Protein AF-A0A2D6WN58-F1 (afdb_monomer_lite)

pLDDT: mean 80.36, std 10.27, range [42.31, 92.75]

Foldseek 3Di:
DVVCVVCVVLVVQLVVCVVVVNQVSSVVSVVVVVVCCCCPVVVVCCVVPPDDDDVVCVVQVVVLVVVLVVLVCVQPVDPPRGCDPVSVVVSVVSVVVSCCVVVVD

Structure (mmCIF, N/CA/C/O backbone):
data_AF-A0A2D6WN58-F1
#
_entry.id   AF-A0A2D6WN58-F1
#
loop_
_atom_site.group_PDB
_atom_site.id
_atom_site.type_symbol
_atom_site.label_atom_id
_atom_site.label_alt_id
_atom_site.label_comp_id
_atom_site.label_asym_id
_atom_site.label_entity_id
_atom_site.label_seq_id
_atom_site.pdbx_PDB_ins_code
_atom_site.Cartn_x
_atom_site.Cartn_y
_atom_site.Cartn_z
_atom_site.occupancy
_atom_site.B_iso_or_equiv
_atom_site.auth_seq_id
_atom_site.auth_comp_id
_atom_site.auth_asym_id
_atom_site.auth_atom_id
_atom_site.pdbx_PDB_model_num
ATOM 1 N N . MET A 1 1 ? 6.522 -15.326 -1.779 1.00 43.62 1 MET A N 1
ATOM 2 C CA . MET A 1 1 ? 7.262 -15.512 -0.507 1.00 43.62 1 MET A CA 1
ATOM 3 C C . MET A 1 1 ? 8.300 -14.419 -0.244 1.00 43.62 1 MET A C 1
ATOM 5 O O . MET A 1 1 ? 8.380 -13.987 0.894 1.00 43.62 1 MET A O 1
ATOM 9 N N . VAL A 1 2 ? 9.015 -13.896 -1.253 1.00 42.31 2 VAL A N 1
ATOM 10 C CA . VAL A 1 2 ? 9.978 -12.779 -1.076 1.00 42.31 2 VAL A CA 1
ATOM 11 C C . VAL A 1 2 ? 9.324 -11.487 -0.544 1.00 42.31 2 VAL A C 1
ATOM 13 O O . VAL A 1 2 ? 9.870 -10.859 0.355 1.00 42.31 2 VAL A O 1
ATOM 16 N N . ALA A 1 3 ? 8.112 -11.147 -1.002 1.00 53.16 3 ALA A N 1
ATOM 17 C CA . ALA A 1 3 ? 7.395 -9.934 -0.579 1.00 53.16 3 ALA A CA 1
ATOM 18 C C . ALA A 1 3 ? 7.013 -9.889 0.918 1.00 53.16 3 ALA A C 1
ATOM 20 O O . ALA A 1 3 ? 6.859 -8.810 1.485 1.00 53.16 3 ALA A O 1
ATOM 21 N N . LEU A 1 4 ? 6.882 -11.048 1.582 1.00 54.53 4 LEU A N 1
ATOM 22 C CA . LEU A 1 4 ? 6.602 -11.083 3.022 1.00 54.53 4 LEU A CA 1
ATOM 23 C C . LEU A 1 4 ? 7.791 -10.540 3.822 1.00 54.53 4 LEU A C 1
ATOM 25 O O . LEU A 1 4 ? 7.582 -9.814 4.785 1.00 54.53 4 LEU A O 1
ATOM 29 N N . GLY A 1 5 ? 9.024 -10.847 3.401 1.00 58.81 5 GLY A N 1
ATOM 30 C CA . GLY A 1 5 ? 10.250 -10.403 4.070 1.00 58.81 5 GLY A CA 1
ATOM 31 C C . GLY A 1 5 ? 10.470 -8.892 4.002 1.00 58.81 5 GLY A C 1
ATOM 32 O O . GLY A 1 5 ? 10.895 -8.297 4.987 1.00 58.81 5 GLY A O 1
ATOM 33 N N . THR A 1 6 ? 10.139 -8.265 2.869 1.00 65.62 6 THR A N 1
ATOM 34 C CA . THR A 1 6 ? 10.300 -6.816 2.672 1.00 65.62 6 THR A CA 1
ATOM 35 C C . THR A 1 6 ? 9.246 -6.002 3.412 1.00 65.62 6 THR A C 1
ATOM 37 O O . THR A 1 6 ? 9.585 -4.966 3.971 1.00 65.62 6 THR A O 1
ATOM 40 N N . SER A 1 7 ? 8.008 -6.499 3.498 1.00 70.25 7 SER A N 1
ATOM 41 C CA . SER A 1 7 ? 6.905 -5.777 4.151 1.00 70.25 7 SER A CA 1
ATOM 42 C C . SER A 1 7 ? 6.643 -6.185 5.603 1.00 70.25 7 SER A C 1
ATOM 44 O O . SER A 1 7 ? 5.801 -5.590 6.269 1.00 70.25 7 SER A O 1
ATOM 46 N N . LEU A 1 8 ? 7.390 -7.155 6.139 1.00 70.81 8 LEU A N 1
ATOM 47 C CA . LEU A 1 8 ? 7.395 -7.526 7.561 1.00 70.81 8 LEU A CA 1
ATOM 48 C C . LEU A 1 8 ? 7.769 -6.357 8.500 1.00 70.81 8 LEU A C 1
ATOM 50 O O . LEU A 1 8 ? 7.022 -6.119 9.453 1.00 70.81 8 LEU A O 1
ATOM 54 N N . PRO A 1 9 ? 8.860 -5.597 8.262 1.00 73.38 9 PRO A N 1
ATOM 55 C CA . PRO A 1 9 ? 9.180 -4.418 9.067 1.00 73.38 9 PRO A CA 1
ATOM 56 C C . PRO A 1 9 ? 8.107 -3.327 8.960 1.00 73.38 9 PRO A C 1
ATOM 58 O O . PRO A 1 9 ? 7.749 -2.713 9.964 1.00 73.38 9 PRO A O 1
ATOM 61 N N . GLU A 1 10 ? 7.553 -3.117 7.763 1.00 77.00 10 GLU A N 1
ATOM 62 C CA . GLU A 1 10 ? 6.484 -2.140 7.519 1.00 77.00 10 GLU A CA 1
ATOM 63 C C . GLU A 1 10 ? 5.208 -2.511 8.290 1.00 77.00 10 GLU A C 1
ATOM 65 O O . GLU A 1 10 ? 4.618 -1.672 8.973 1.00 77.00 10 GLU A O 1
ATOM 70 N N . LEU A 1 11 ? 4.829 -3.792 8.254 1.00 78.44 11 LEU A N 1
ATOM 71 C CA . LEU A 1 11 ? 3.715 -4.343 9.018 1.00 78.44 11 LEU A CA 1
ATOM 72 C C . LEU A 1 11 ? 3.952 -4.186 10.523 1.00 78.44 11 LEU A C 1
ATOM 74 O O . LEU A 1 11 ? 3.058 -3.738 11.239 1.00 78.44 11 LEU A O 1
ATOM 78 N N . ALA A 1 12 ? 5.155 -4.503 11.007 1.00 80.38 12 ALA A N 1
ATOM 79 C CA . ALA A 1 12 ? 5.510 -4.354 12.413 1.00 80.38 12 ALA A CA 1
ATOM 80 C C . ALA A 1 12 ? 5.417 -2.889 12.873 1.00 80.38 12 ALA A C 1
ATOM 82 O O . ALA A 1 12 ? 4.872 -2.623 13.948 1.00 80.38 12 ALA A O 1
ATOM 83 N N . ALA A 1 13 ? 5.873 -1.932 12.058 1.00 81.00 13 ALA A N 1
ATOM 84 C CA . ALA A 1 13 ? 5.765 -0.501 12.344 1.00 81.00 13 ALA A CA 1
ATOM 85 C C . ALA A 1 13 ? 4.299 -0.028 12.396 1.00 81.00 13 ALA A C 1
ATOM 87 O O . ALA A 1 13 ? 3.895 0.616 13.369 1.00 81.00 13 ALA A O 1
ATOM 88 N N . SER A 1 14 ? 3.475 -0.411 11.414 1.00 80.31 14 SER A N 1
ATOM 89 C CA . SER A 1 14 ? 2.040 -0.088 11.387 1.00 80.31 14 SER A CA 1
ATOM 90 C C . SER A 1 14 ? 1.274 -0.703 12.564 1.00 80.31 14 SER A C 1
ATOM 92 O O . SER A 1 14 ? 0.483 -0.016 13.214 1.00 80.31 14 SER A O 1
ATOM 94 N N . VAL A 1 15 ? 1.537 -1.971 12.901 1.00 81.06 15 VAL A N 1
ATOM 95 C CA . VAL A 1 15 ? 0.928 -2.646 14.060 1.00 81.06 15 VAL A CA 1
ATOM 96 C C . VAL A 1 15 ? 1.344 -1.960 15.361 1.00 81.06 15 VAL A C 1
ATOM 98 O O . VAL A 1 15 ?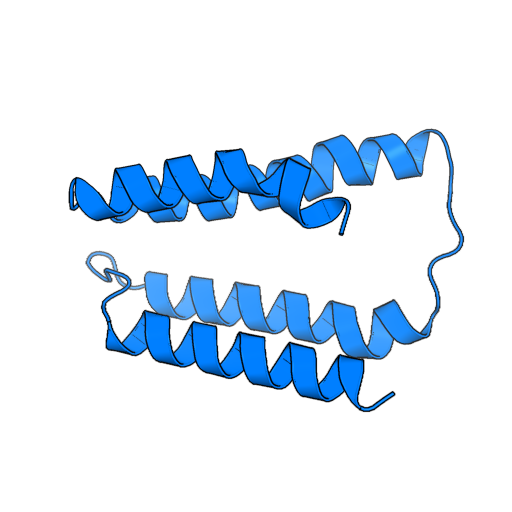 0.493 -1.670 16.200 1.00 81.06 15 VAL A O 1
ATOM 101 N N . SER A 1 16 ? 2.624 -1.616 15.510 1.00 79.62 16 SER A N 1
ATOM 102 C CA . SER A 1 16 ? 3.134 -0.901 16.687 1.00 79.62 16 SER A CA 1
ATOM 103 C C . SER A 1 16 ? 2.475 0.471 16.866 1.00 79.62 16 SER A C 1
ATOM 105 O O . SER A 1 16 ? 2.130 0.852 17.986 1.00 79.62 16 SER A O 1
ATOM 107 N N . ALA A 1 17 ? 2.258 1.212 15.774 1.00 80.19 17 ALA A N 1
ATOM 108 C CA . ALA A 1 17 ? 1.563 2.499 15.796 1.00 80.19 17 ALA A CA 1
ATOM 109 C C . ALA A 1 17 ? 0.073 2.352 16.160 1.00 80.19 17 ALA A C 1
ATOM 111 O O . ALA A 1 17 ? -0.448 3.129 16.965 1.00 80.19 17 ALA A O 1
ATOM 112 N N . SER A 1 18 ? -0.593 1.320 15.632 1.00 78.62 18 SER A N 1
ATOM 113 C CA . SER A 1 18 ? -1.989 1.006 15.961 1.00 78.62 18 SER A CA 1
ATOM 114 C C . SER A 1 18 ? -2.163 0.601 17.431 1.00 78.62 18 SER A C 1
ATOM 116 O O . SER A 1 18 ? -3.072 1.091 18.100 1.00 78.62 18 SER A O 1
ATOM 118 N N . LEU A 1 19 ? -1.245 -0.204 17.981 1.00 79.75 19 LEU A N 1
ATOM 119 C CA . LEU A 1 19 ? -1.240 -0.590 19.399 1.00 79.75 19 LEU A CA 1
ATOM 120 C C . LEU A 1 19 ? -1.060 0.611 20.337 1.00 79.75 19 LEU A C 1
ATOM 122 O O . LEU A 1 19 ? -1.637 0.642 21.422 1.00 79.75 19 LEU A O 1
ATOM 126 N N . LYS A 1 20 ? -0.328 1.641 19.899 1.00 81.81 20 LYS A N 1
ATOM 127 C CA . LYS A 1 20 ? -0.191 2.922 20.610 1.00 81.81 20 LYS A CA 1
ATOM 128 C C . LYS A 1 20 ? -1.406 3.854 20.444 1.00 81.81 20 LYS A C 1
ATOM 130 O O . LYS A 1 20 ? -1.323 5.016 20.831 1.00 81.81 20 LYS A O 1
ATOM 135 N N . LYS A 1 21 ? -2.518 3.371 19.866 1.00 74.06 21 LYS A N 1
ATOM 136 C CA . LYS A 1 21 ? -3.727 4.141 19.503 1.00 74.06 21 LYS A CA 1
ATOM 137 C C . LYS A 1 21 ? -3.445 5.358 18.616 1.00 74.06 21 LYS A C 1
ATOM 139 O O . LYS A 1 21 ? -4.235 6.295 18.577 1.00 74.06 21 LYS A O 1
ATOM 144 N N . ASN A 1 22 ? -2.333 5.349 17.880 1.00 77.75 22 ASN A N 1
ATOM 145 C CA . ASN A 1 22 ? -1.990 6.423 16.960 1.00 77.75 22 ASN A CA 1
ATOM 146 C C . ASN A 1 22 ? -2.311 5.997 15.524 1.00 77.75 22 ASN A C 1
ATOM 148 O O . ASN A 1 22 ? -1.439 5.613 14.739 1.00 77.75 22 ASN A O 1
ATOM 152 N N . ASN A 1 23 ? -3.603 6.041 15.195 1.00 75.25 23 ASN A N 1
ATOM 153 C CA . ASN A 1 23 ? -4.111 5.624 13.890 1.00 75.25 23 ASN A CA 1
ATOM 154 C C . ASN A 1 23 ? -3.577 6.499 12.746 1.00 75.25 23 ASN A C 1
ATOM 156 O O . ASN A 1 23 ? -3.321 5.984 11.660 1.00 75.25 23 ASN A O 1
ATOM 160 N N . ALA A 1 24 ? -3.335 7.790 12.997 1.00 78.50 24 ALA A N 1
ATOM 161 C CA . ALA A 1 24 ? -2.754 8.700 12.012 1.00 78.50 24 ALA A CA 1
ATOM 162 C C . ALA A 1 24 ? -1.338 8.268 11.590 1.00 78.50 24 ALA A C 1
ATOM 164 O O . ALA A 1 24 ? -1.049 8.208 10.395 1.00 78.50 24 ALA A O 1
ATOM 165 N N . LEU A 1 25 ? -0.479 7.888 12.547 1.00 80.31 25 LEU A N 1
ATOM 166 C CA . LEU A 1 25 ? 0.857 7.359 12.241 1.00 80.31 25 LEU A CA 1
ATOM 167 C C . LEU A 1 25 ? 0.802 6.011 11.516 1.00 80.31 25 LEU A C 1
ATOM 169 O O . LEU A 1 25 ? 1.587 5.783 10.600 1.00 80.31 25 LEU A O 1
ATOM 173 N N . CYS A 1 26 ? -0.129 5.130 11.891 1.00 81.00 26 CYS A N 1
ATOM 174 C CA . CYS A 1 26 ? -0.305 3.845 11.212 1.00 81.00 26 CYS A CA 1
ATOM 175 C C . CYS A 1 26 ? -0.645 4.037 9.726 1.00 81.00 26 CYS A C 1
ATOM 177 O O . CYS A 1 26 ? -0.004 3.433 8.866 1.00 81.00 26 CYS A O 1
ATOM 179 N N . VAL A 1 27 ? -1.608 4.913 9.414 1.00 82.44 27 VAL A N 1
ATOM 180 C CA . VAL A 1 27 ? -2.001 5.175 8.023 1.00 82.44 27 VAL A CA 1
ATOM 181 C C . VAL A 1 27 ? -0.907 5.921 7.260 1.00 82.44 27 VAL A C 1
ATOM 183 O O . VAL A 1 27 ? -0.634 5.577 6.111 1.00 82.44 27 VAL A O 1
ATOM 186 N N . GLY A 1 28 ? -0.230 6.875 7.905 1.00 83.94 28 GLY A N 1
ATOM 187 C CA . GLY A 1 28 ? 0.933 7.549 7.328 1.00 83.94 28 GLY A CA 1
ATOM 188 C C . GLY A 1 28 ? 2.037 6.568 6.926 1.00 83.94 28 GLY A C 1
ATOM 189 O O . GLY A 1 28 ? 2.578 6.687 5.831 1.00 83.94 28 GLY A O 1
ATOM 190 N N . ASN A 1 29 ? 2.307 5.553 7.756 1.00 85.56 29 ASN A N 1
ATOM 191 C CA . ASN A 1 29 ? 3.264 4.492 7.438 1.00 85.56 29 ASN A CA 1
ATOM 192 C C . ASN A 1 29 ? 2.816 3.660 6.226 1.00 85.56 29 ASN A C 1
ATOM 194 O O . ASN A 1 29 ? 3.597 3.454 5.307 1.00 85.56 29 ASN A O 1
ATOM 198 N N . VAL A 1 30 ? 1.547 3.237 6.173 1.00 84.62 30 VAL A N 1
ATOM 199 C CA . VAL A 1 30 ? 1.028 2.437 5.045 1.00 84.62 30 VAL A CA 1
ATOM 200 C C . VAL A 1 30 ? 1.104 3.206 3.722 1.00 84.62 30 VAL A C 1
ATOM 202 O O . VAL A 1 30 ? 1.566 2.667 2.718 1.00 84.62 30 VAL A O 1
ATOM 205 N N . ILE A 1 31 ? 0.661 4.466 3.706 1.00 86.50 31 ILE A N 1
ATOM 206 C CA . ILE A 1 31 ? 0.671 5.293 2.491 1.00 86.50 31 ILE A CA 1
ATOM 207 C C . ILE A 1 31 ? 2.111 5.618 2.080 1.00 86.50 31 ILE A C 1
ATOM 209 O O . ILE A 1 31 ? 2.461 5.478 0.908 1.00 86.50 31 ILE A O 1
ATOM 213 N N . GLY A 1 32 ? 2.942 6.033 3.040 1.00 86.06 32 GLY A N 1
ATOM 214 C CA . GLY A 1 32 ? 4.328 6.423 2.803 1.00 86.06 32 GLY A CA 1
ATOM 215 C C . GLY A 1 32 ? 5.162 5.281 2.235 1.00 86.06 32 GLY A C 1
ATOM 216 O O . GLY A 1 32 ? 5.829 5.468 1.218 1.00 86.06 32 GLY A O 1
ATOM 217 N N . SER A 1 33 ? 5.076 4.089 2.827 1.00 85.31 33 SER A N 1
ATOM 218 C CA . SER A 1 33 ? 5.872 2.952 2.369 1.00 85.31 33 SER A CA 1
ATOM 219 C C . SER A 1 33 ? 5.400 2.405 1.019 1.00 85.31 33 SER A C 1
ATOM 221 O O . SER A 1 33 ? 6.237 2.106 0.170 1.00 85.31 33 SER A O 1
ATOM 223 N N . ASN A 1 34 ? 4.089 2.391 0.733 1.00 86.62 34 ASN A N 1
ATOM 224 C CA . ASN A 1 34 ? 3.595 2.047 -0.607 1.00 86.62 34 ASN A CA 1
ATOM 225 C C . ASN A 1 34 ? 4.076 3.041 -1.672 1.00 86.62 34 ASN A C 1
ATOM 227 O O . ASN A 1 34 ? 4.485 2.626 -2.756 1.00 86.62 34 ASN A O 1
ATOM 231 N N . LEU A 1 35 ? 4.061 4.343 -1.371 1.00 88.50 35 LEU A N 1
ATOM 232 C CA . LEU A 1 35 ? 4.535 5.365 -2.302 1.00 88.50 35 LEU A CA 1
ATOM 233 C C . LEU A 1 35 ? 6.047 5.255 -2.533 1.00 88.50 35 LEU A C 1
ATOM 235 O O . LEU A 1 35 ? 6.499 5.342 -3.677 1.00 88.50 35 LEU A O 1
ATOM 239 N N . PHE A 1 36 ? 6.819 5.027 -1.469 1.00 87.81 36 PHE A N 1
ATOM 240 C CA . PHE A 1 36 ? 8.263 4.820 -1.537 1.00 87.81 36 PHE A CA 1
ATOM 241 C C . PHE A 1 36 ? 8.608 3.566 -2.346 1.00 87.81 36 PHE A C 1
ATOM 243 O O . PHE A 1 36 ? 9.416 3.635 -3.267 1.00 87.81 36 PHE A O 1
ATOM 250 N N . ASN A 1 37 ? 7.943 2.440 -2.086 1.00 87.12 37 ASN A N 1
ATOM 251 C CA . ASN A 1 37 ? 8.171 1.199 -2.821 1.00 87.12 37 ASN A CA 1
ATOM 252 C C . ASN A 1 37 ? 7.830 1.355 -4.310 1.00 87.12 37 ASN A C 1
ATOM 254 O O . ASN A 1 37 ? 8.597 0.914 -5.163 1.00 87.12 37 ASN A O 1
ATOM 258 N N . LEU A 1 38 ? 6.731 2.031 -4.652 1.00 85.94 38 LEU A N 1
ATOM 259 C CA . LEU A 1 38 ? 6.347 2.222 -6.052 1.00 85.94 38 LEU A CA 1
ATOM 260 C C . LEU A 1 38 ? 7.287 3.196 -6.784 1.00 85.94 38 LEU A C 1
ATOM 262 O O . LEU A 1 38 ? 7.700 2.929 -7.911 1.00 85.94 38 LEU A O 1
ATOM 266 N N . SER A 1 39 ? 7.661 4.300 -6.130 1.00 88.75 39 SER A N 1
ATOM 267 C CA . SER A 1 39 ? 8.459 5.374 -6.738 1.00 88.75 39 SER A CA 1
ATOM 268 C C . SER A 1 39 ? 9.947 5.042 -6.774 1.00 88.75 39 SER A C 1
ATOM 270 O O . SER A 1 39 ? 10.577 5.128 -7.823 1.00 88.75 39 SER A O 1
ATOM 272 N N . LEU A 1 40 ? 10.517 4.652 -5.633 1.00 87.69 40 LEU A N 1
ATOM 273 C CA . LEU A 1 40 ? 11.941 4.368 -5.510 1.00 87.69 40 LEU A CA 1
ATOM 274 C C . LEU A 1 40 ? 12.257 2.971 -6.015 1.00 87.69 40 LEU A C 1
ATOM 276 O O . LEU A 1 40 ? 13.013 2.859 -6.968 1.00 87.69 40 LEU A O 1
ATOM 280 N N . ILE A 1 41 ? 11.666 1.913 -5.460 1.00 86.19 41 ILE A N 1
ATOM 281 C CA . ILE A 1 41 ? 12.018 0.544 -5.874 1.00 86.19 41 ILE A CA 1
ATOM 282 C C . ILE A 1 41 ? 11.488 0.265 -7.283 1.00 86.19 41 ILE A C 1
ATOM 284 O O . ILE A 1 41 ? 12.266 -0.093 -8.166 1.00 86.19 41 ILE A O 1
ATOM 288 N N . GLY A 1 42 ? 10.190 0.472 -7.517 1.00 85.12 42 GLY A N 1
ATOM 289 C CA . GLY A 1 42 ? 9.561 0.250 -8.819 1.00 85.12 42 GLY A CA 1
ATOM 290 C C . GLY A 1 42 ? 10.116 1.173 -9.903 1.00 85.12 42 GLY A C 1
ATOM 291 O O . GLY A 1 42 ? 10.545 0.697 -10.953 1.00 85.12 42 GLY A O 1
ATOM 292 N N . GLY A 1 43 ? 10.165 2.480 -9.634 1.00 86.19 43 GLY A N 1
ATOM 293 C CA . GLY A 1 43 ? 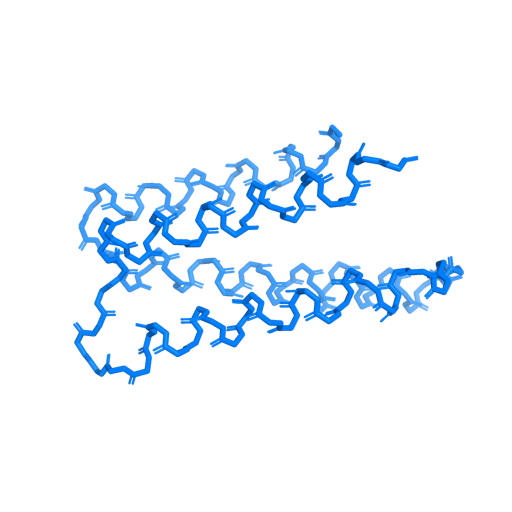10.637 3.481 -10.592 1.00 86.19 43 GLY A CA 1
ATOM 294 C C . GLY A 1 43 ? 12.116 3.340 -10.952 1.00 86.19 43 GLY A C 1
ATOM 295 O O . GLY A 1 43 ? 12.448 3.359 -12.136 1.00 86.19 43 GLY A O 1
ATOM 296 N N . THR A 1 44 ? 13.013 3.132 -9.978 1.00 88.12 44 THR A N 1
ATOM 297 C CA . THR A 1 44 ? 14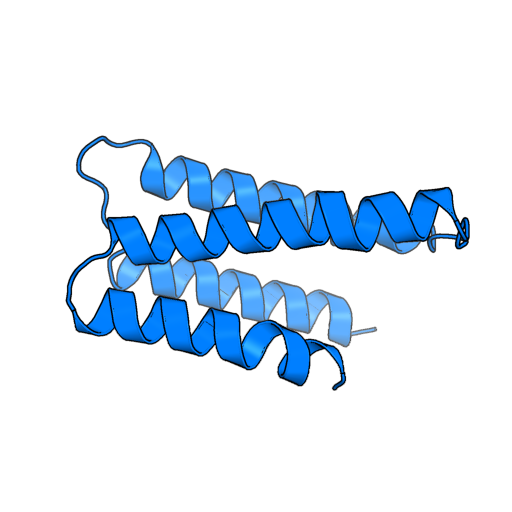.435 2.907 -10.308 1.00 88.12 44 THR A CA 1
ATOM 298 C C . THR A 1 44 ? 14.642 1.569 -11.009 1.00 88.12 44 THR A C 1
ATOM 300 O O . THR A 1 44 ? 15.358 1.525 -12.006 1.00 88.12 44 THR A O 1
ATOM 303 N N . SER A 1 45 ? 13.962 0.497 -10.585 1.00 86.62 45 SER A N 1
ATOM 304 C CA . SER A 1 45 ? 14.054 -0.801 -11.269 1.00 86.62 45 SER A CA 1
ATOM 305 C C . SER A 1 45 ? 13.605 -0.702 -12.725 1.00 86.62 45 SER A C 1
ATOM 307 O O . SER A 1 45 ? 14.291 -1.217 -13.599 1.00 86.62 45 SER A O 1
ATOM 309 N N . ALA A 1 46 ? 12.510 0.012 -13.005 1.00 85.69 46 ALA A N 1
ATOM 310 C CA . ALA A 1 46 ? 12.033 0.237 -14.368 1.00 85.69 46 ALA A CA 1
ATOM 311 C C . ALA A 1 46 ? 12.980 1.124 -15.198 1.00 85.69 46 ALA A C 1
ATOM 313 O O . ALA A 1 46 ? 13.088 0.925 -16.406 1.00 85.69 46 ALA A O 1
ATOM 314 N N . ALA A 1 47 ? 13.677 2.078 -14.565 1.00 88.44 47 ALA A N 1
ATOM 315 C CA . ALA A 1 47 ? 14.650 2.943 -15.231 1.00 88.44 47 ALA A CA 1
ATOM 316 C C . ALA A 1 47 ? 15.938 2.199 -15.629 1.00 88.44 47 ALA A C 1
ATOM 318 O O . ALA A 1 47 ? 16.475 2.448 -16.706 1.00 88.44 47 ALA A O 1
ATOM 319 N N . PHE A 1 48 ? 16.433 1.291 -14.781 1.00 89.31 48 PHE A N 1
ATOM 320 C CA . PHE A 1 48 ? 17.657 0.524 -15.050 1.00 89.31 48 PHE A CA 1
ATOM 321 C C . PHE A 1 48 ? 17.405 -0.775 -15.827 1.00 89.31 48 PHE A C 1
ATOM 323 O O . PHE A 1 48 ? 18.244 -1.176 -16.632 1.00 89.31 48 PHE A O 1
ATOM 330 N N . TYR A 1 49 ? 16.272 -1.440 -15.600 1.00 84.19 49 TYR A N 1
ATOM 331 C CA . TYR A 1 49 ? 15.919 -2.701 -16.246 1.00 84.19 49 TYR A CA 1
ATOM 332 C C . TYR A 1 49 ? 14.435 -2.701 -16.642 1.00 84.19 49 TYR A C 1
ATOM 334 O O . TYR A 1 49 ? 13.580 -3.092 -15.845 1.00 84.19 49 TYR A O 1
ATOM 342 N N . PRO A 1 50 ? 14.090 -2.272 -17.869 1.00 75.94 50 PRO A N 1
ATOM 343 C CA . PRO A 1 50 ? 12.710 -2.300 -18.329 1.00 75.94 50 PRO A CA 1
ATOM 344 C C . PRO A 1 50 ? 12.236 -3.753 -18.459 1.00 75.94 50 PRO A C 1
ATOM 346 O O . PRO A 1 50 ? 12.646 -4.492 -19.353 1.00 75.94 50 PRO A O 1
ATOM 349 N N . PHE A 1 51 ? 11.370 -4.174 -17.543 1.00 74.50 51 PHE A N 1
ATOM 350 C CA . PHE A 1 51 ? 10.758 -5.499 -17.544 1.00 74.50 51 PHE A CA 1
ATOM 351 C C . PHE A 1 51 ? 9.438 -5.480 -18.325 1.00 74.50 51 PHE A C 1
ATOM 353 O O . PHE A 1 51 ? 8.645 -4.543 -18.227 1.00 74.50 51 PHE A O 1
ATOM 360 N N . GLN A 1 52 ? 9.182 -6.534 -19.106 1.00 75.81 52 GLN A N 1
ATOM 361 C CA . GLN A 1 52 ? 7.907 -6.685 -19.807 1.00 75.81 52 GLN A CA 1
ATOM 362 C C . GLN A 1 52 ? 6.806 -7.015 -18.797 1.00 75.81 52 GLN A C 1
ATOM 364 O O . GLN A 1 52 ? 6.789 -8.090 -18.197 1.00 75.81 52 GLN A O 1
ATOM 369 N N . VAL A 1 53 ? 5.881 -6.078 -18.606 1.00 75.69 53 VAL A N 1
ATOM 370 C CA . VAL A 1 53 ? 4.716 -6.276 -17.744 1.00 75.69 53 VAL A CA 1
ATOM 371 C C . VAL A 1 53 ? 3.681 -7.093 -18.509 1.00 75.69 53 VAL A C 1
ATOM 373 O O . VAL A 1 53 ? 3.325 -6.765 -19.640 1.00 75.69 53 VAL A O 1
ATOM 376 N N . ASN A 1 54 ? 3.181 -8.167 -17.899 1.00 77.94 54 ASN A N 1
ATOM 377 C CA . ASN A 1 54 ? 2.130 -8.977 -18.505 1.00 77.94 54 ASN A CA 1
ATOM 378 C C . ASN A 1 54 ? 0.886 -8.096 -18.739 1.00 77.94 54 ASN A C 1
ATOM 380 O O . ASN A 1 54 ? 0.406 -7.495 -17.779 1.00 77.94 54 ASN A O 1
ATOM 384 N N . PRO A 1 55 ? 0.307 -8.026 -19.951 1.00 77.12 55 PRO A N 1
ATOM 385 C CA . PRO A 1 55 ? -0.851 -7.167 -20.217 1.00 77.12 55 PRO A CA 1
ATOM 386 C C . PRO A 1 55 ? -2.048 -7.469 -19.301 1.00 77.12 55 PRO A C 1
ATOM 388 O O . PRO 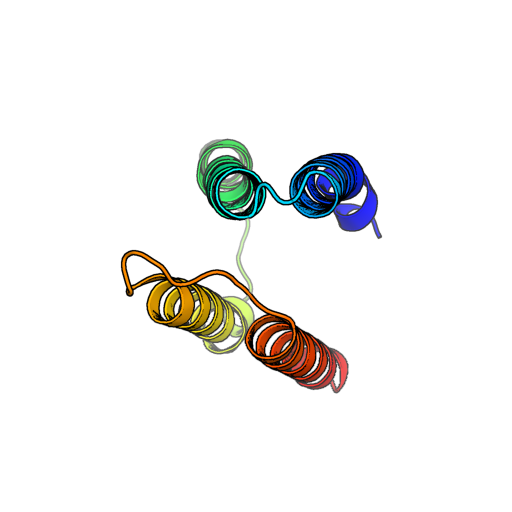A 1 55 ? -2.853 -6.584 -19.022 1.00 77.12 55 PRO A O 1
ATOM 391 N N . LYS A 1 56 ? -2.143 -8.6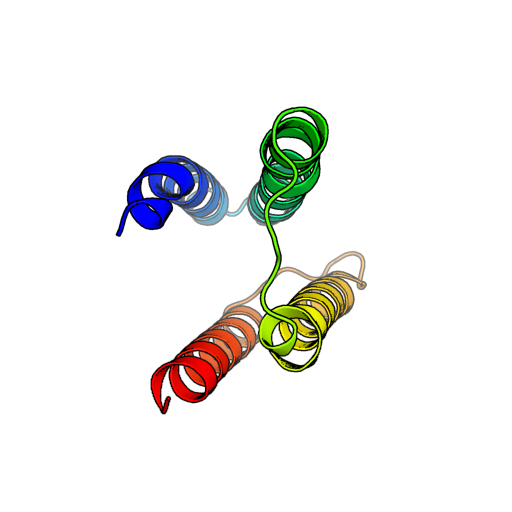90 -18.757 1.00 75.19 56 LYS A N 1
ATOM 392 C CA . LYS A 1 56 ? -3.165 -9.067 -17.767 1.00 75.19 56 LYS A CA 1
ATOM 393 C C . LYS A 1 56 ? -3.060 -8.280 -16.454 1.00 75.19 56 LYS A C 1
ATOM 395 O O . LYS A 1 56 ? -4.096 -7.966 -15.872 1.00 75.19 56 LYS A O 1
ATOM 400 N N . PHE A 1 57 ? -1.846 -7.919 -16.032 1.00 79.38 57 PHE A N 1
ATOM 401 C CA . PHE A 1 57 ? -1.604 -7.064 -14.865 1.00 79.38 57 PHE A CA 1
ATOM 402 C C . PHE A 1 57 ? -2.343 -5.731 -15.015 1.00 79.38 57 PHE A C 1
ATOM 404 O O . PHE A 1 57 ? -3.035 -5.282 -14.106 1.00 79.38 57 PHE A O 1
ATOM 411 N N . PHE A 1 58 ? -2.263 -5.135 -16.207 1.00 82.00 58 PHE A N 1
ATOM 412 C CA . PHE A 1 58 ? -2.837 -3.821 -16.482 1.00 82.00 58 PHE A CA 1
ATOM 413 C C . PHE A 1 58 ? -4.372 -3.818 -16.479 1.00 82.00 58 PHE A C 1
ATOM 415 O O . PHE A 1 58 ? -4.985 -2.834 -16.081 1.00 82.00 58 PHE A O 1
ATOM 422 N N . TRP A 1 59 ? -5.001 -4.918 -16.900 1.00 82.56 59 TRP A N 1
ATOM 423 C CA . TRP A 1 59 ? -6.460 -5.004 -17.021 1.00 82.56 59 TRP A CA 1
ATOM 424 C C . TRP A 1 59 ? -7.174 -5.475 -15.754 1.00 82.56 59 TRP A C 1
ATOM 426 O O . TRP A 1 59 ? -8.353 -5.173 -15.590 1.00 82.56 59 TRP A O 1
ATOM 436 N N . LEU A 1 60 ? -6.497 -6.221 -14.876 1.00 83.06 60 LEU A N 1
ATOM 437 C CA . LEU A 1 60 ? -7.128 -6.806 -13.690 1.00 83.06 60 LEU A CA 1
ATOM 438 C C . LEU A 1 60 ? -6.509 -6.301 -12.389 1.00 83.06 60 LEU A C 1
ATOM 440 O O . LEU A 1 60 ? -7.216 -5.789 -11.528 1.00 83.06 60 LEU A O 1
ATOM 444 N N . GLU A 1 61 ? -5.191 -6.412 -12.249 1.00 85.31 61 GLU A N 1
ATOM 445 C CA . GLU A 1 61 ? -4.498 -6.117 -10.992 1.00 85.31 61 GLU A CA 1
ATOM 446 C C . GLU A 1 61 ? -4.382 -4.606 -10.759 1.00 85.31 61 GLU A C 1
ATOM 448 O O . GLU A 1 61 ? -4.646 -4.115 -9.660 1.00 85.31 61 GLU A O 1
ATOM 453 N N . PHE A 1 62 ? -4.075 -3.847 -11.812 1.00 86.50 62 PHE A N 1
ATOM 454 C CA . PHE A 1 62 ? -3.905 -2.398 -11.740 1.00 86.50 62 PHE A CA 1
ATOM 455 C C . PHE A 1 62 ? -5.198 -1.639 -11.368 1.00 86.50 62 PHE A C 1
ATOM 457 O O . PHE A 1 62 ? -5.153 -0.807 -10.458 1.00 86.50 62 PHE A O 1
ATOM 464 N N . PRO A 1 63 ? -6.377 -1.936 -11.958 1.00 88.12 63 PRO A N 1
ATOM 465 C CA . PRO A 1 63 ? -7.634 -1.308 -11.551 1.00 88.12 63 PRO A CA 1
ATOM 466 C C . PRO A 1 63 ? -8.037 -1.663 -10.116 1.00 88.12 63 PRO A C 1
ATOM 468 O O . PRO A 1 63 ? -8.546 -0.804 -9.398 1.00 88.12 63 PRO A O 1
ATOM 471 N N . LEU A 1 64 ? -7.776 -2.900 -9.670 1.00 89.88 64 LEU A N 1
ATOM 472 C CA . LEU A 1 64 ? -8.039 -3.328 -8.291 1.00 89.88 64 LEU A CA 1
ATOM 473 C C . LEU A 1 64 ? -7.168 -2.563 -7.283 1.00 89.88 64 LEU A C 1
ATOM 475 O O . LEU A 1 64 ? -7.669 -2.151 -6.237 1.00 89.88 64 LEU A O 1
ATOM 479 N N . LEU A 1 65 ? -5.894 -2.319 -7.608 1.00 87.88 65 LEU A N 1
ATOM 480 C CA . LEU A 1 65 ? -4.979 -1.502 -6.801 1.00 87.88 65 LEU A CA 1
ATOM 481 C C . LEU A 1 65 ? -5.449 -0.043 -6.688 1.00 87.88 65 LEU A C 1
ATOM 483 O O . LEU A 1 65 ? -5.455 0.531 -5.593 1.00 87.88 65 LEU A O 1
ATOM 487 N N . ILE A 1 66 ? -5.887 0.552 -7.801 1.00 90.06 66 ILE A N 1
ATOM 488 C CA . ILE A 1 66 ? -6.462 1.905 -7.812 1.00 90.06 66 ILE A CA 1
ATOM 489 C C . ILE A 1 66 ? -7.733 1.944 -6.961 1.00 90.06 66 ILE A C 1
ATOM 491 O O . ILE A 1 66 ? -7.889 2.832 -6.123 1.00 90.06 66 ILE A O 1
ATOM 495 N N . PHE A 1 67 ? -8.618 0.959 -7.124 1.00 91.81 67 PHE A N 1
ATOM 496 C CA . PHE A 1 67 ? -9.853 0.864 -6.354 1.00 91.81 67 PHE A CA 1
ATOM 497 C C . PHE A 1 67 ? -9.584 0.733 -4.849 1.00 91.81 67 PHE A C 1
ATOM 499 O O . PHE A 1 67 ? -10.193 1.454 -4.060 1.00 91.81 67 PHE A O 1
ATOM 506 N N . ALA A 1 68 ? -8.623 -0.103 -4.441 1.00 89.50 68 ALA A N 1
ATOM 507 C CA . ALA A 1 68 ? -8.203 -0.230 -3.045 1.00 89.50 68 ALA A CA 1
ATOM 508 C C . ALA A 1 68 ? -7.717 1.107 -2.463 1.00 89.50 68 ALA A C 1
ATOM 510 O O . ALA A 1 68 ? -8.076 1.481 -1.345 1.00 89.50 68 ALA A O 1
ATOM 511 N N . THR A 1 69 ? -6.927 1.849 -3.244 1.00 88.38 69 THR A N 1
ATOM 512 C CA . THR A 1 69 ? -6.379 3.152 -2.844 1.00 88.38 69 THR A CA 1
ATOM 513 C C . THR A 1 69 ? -7.484 4.198 -2.695 1.00 88.38 69 THR A C 1
ATOM 515 O O . THR A 1 69 ? -7.530 4.909 -1.692 1.00 88.38 69 THR A O 1
ATOM 518 N N . LEU A 1 70 ? -8.420 4.256 -3.647 1.00 89.94 70 LEU A N 1
ATOM 519 C CA . LEU A 1 70 ? -9.589 5.137 -3.580 1.00 89.94 70 LEU A CA 1
ATOM 520 C C . LEU A 1 70 ? -10.496 4.797 -2.398 1.00 89.94 70 LEU A C 1
ATOM 522 O O . LEU A 1 70 ? -10.993 5.696 -1.725 1.00 89.94 70 LEU A O 1
ATOM 526 N N . MET A 1 71 ? -10.686 3.511 -2.118 1.00 88.19 71 MET A N 1
ATOM 527 C CA . MET A 1 71 ? -11.475 3.043 -0.985 1.00 88.19 71 MET A CA 1
ATOM 528 C C . MET A 1 71 ? -10.853 3.475 0.347 1.00 88.19 71 MET A C 1
ATOM 530 O O . MET A 1 71 ? -11.551 4.006 1.213 1.00 88.19 71 MET A O 1
ATOM 534 N N . LEU A 1 72 ? -9.533 3.315 0.493 1.00 86.44 72 LEU A N 1
ATOM 535 C CA . LEU A 1 72 ? -8.791 3.783 1.663 1.00 86.44 72 LEU A CA 1
ATOM 536 C C . LEU A 1 72 ? -8.872 5.309 1.803 1.00 86.44 72 LEU A C 1
ATOM 538 O O . LEU A 1 72 ? -9.157 5.811 2.889 1.00 86.44 72 LEU A O 1
ATOM 542 N N . TYR A 1 73 ? -8.705 6.044 0.704 1.00 86.44 73 TYR A N 1
ATOM 543 C CA . TYR A 1 73 ? -8.839 7.499 0.678 1.00 86.44 73 TYR A CA 1
ATOM 544 C C . TYR A 1 73 ? -10.246 7.964 1.083 1.00 86.44 73 T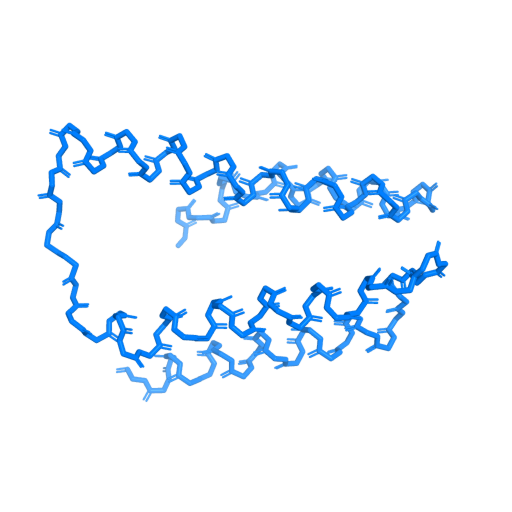YR A C 1
ATOM 546 O O . TYR A 1 73 ? -10.386 8.831 1.944 1.00 86.44 73 TYR A O 1
ATOM 554 N N . PHE A 1 74 ? -11.299 7.340 0.550 1.00 86.44 74 PHE A N 1
ATOM 555 C CA . PHE A 1 74 ? -12.684 7.646 0.910 1.00 86.44 74 PHE A CA 1
ATOM 556 C C . PHE A 1 74 ? -12.968 7.371 2.393 1.00 86.44 74 PHE A C 1
ATOM 558 O O . PHE A 1 74 ? -13.636 8.158 3.064 1.00 86.44 74 PHE A O 1
ATOM 565 N N . PHE A 1 75 ? -12.415 6.285 2.940 1.00 84.31 75 PHE A N 1
ATOM 566 C CA . PHE A 1 75 ? -12.533 5.967 4.363 1.00 84.31 75 PHE A CA 1
ATOM 567 C C . PHE A 1 75 ? -11.809 6.954 5.275 1.00 84.31 75 PHE A C 1
ATOM 569 O O . PHE A 1 75 ? -12.240 7.103 6.419 1.00 84.31 75 PHE A O 1
ATOM 576 N N . LEU A 1 76 ? -10.778 7.642 4.781 1.00 80.94 76 LEU A N 1
ATOM 577 C CA . LEU A 1 76 ? -10.039 8.677 5.505 1.00 80.94 76 LEU A CA 1
ATOM 578 C C . LEU A 1 76 ? -10.484 10.114 5.213 1.00 80.94 76 LEU A C 1
ATOM 580 O O . LEU A 1 76 ? -10.048 11.021 5.915 1.00 80.94 76 LEU A O 1
ATOM 584 N N . TRP A 1 77 ? -11.351 10.345 4.223 1.00 78.88 77 TRP A N 1
ATOM 585 C CA . TRP A 1 77 ? -11.716 11.693 3.769 1.00 78.88 77 TRP A CA 1
ATOM 586 C C . TRP A 1 77 ? -12.253 12.590 4.898 1.00 78.88 77 TRP A C 1
ATOM 588 O O . TRP A 1 77 ? -12.022 13.798 4.912 1.00 78.88 77 TRP A O 1
ATOM 598 N N . LYS A 1 78 ? -12.986 12.035 5.872 1.00 76.00 78 LYS A N 1
ATOM 599 C CA . LYS A 1 78 ? -13.473 12.836 7.005 1.00 76.00 78 LYS A CA 1
ATOM 600 C C . LYS A 1 78 ? -12.331 13.146 7.983 1.00 76.00 78 LYS A C 1
ATOM 602 O O . LYS A 1 78 ? -11.696 12.239 8.494 1.00 76.00 78 LYS A O 1
ATOM 607 N N . THR A 1 79 ? -12.191 14.416 8.369 1.00 56.28 79 THR A N 1
ATOM 608 C CA . THR A 1 79 ? -11.194 14.985 9.312 1.00 56.28 79 THR A CA 1
ATOM 609 C C . THR A 1 79 ? -11.060 14.293 10.685 1.00 56.28 79 THR A C 1
ATOM 611 O O . THR A 1 79 ? -10.116 14.563 11.420 1.00 56.28 79 THR A O 1
ATOM 614 N N . GLN A 1 80 ? -11.983 13.401 11.057 1.00 59.25 80 GLN A N 1
ATOM 615 C CA . GLN A 1 80 ? -11.959 12.601 12.297 1.00 59.25 80 GLN A CA 1
ATOM 616 C C . GLN A 1 80 ? -12.167 11.098 12.021 1.00 59.25 80 GLN A C 1
ATOM 618 O O . GLN A 1 80 ? -12.578 10.330 12.889 1.00 59.25 80 GLN A O 1
ATOM 623 N N . ALA A 1 81 ? -11.977 10.665 10.776 1.00 61.78 81 ALA A N 1
ATOM 624 C CA . ALA A 1 81 ? -12.178 9.288 10.380 1.00 61.78 81 ALA A CA 1
ATOM 625 C C . ALA A 1 81 ? -10.970 8.437 10.764 1.00 61.78 81 ALA A C 1
ATOM 627 O O . ALA A 1 81 ? -9.978 8.366 10.049 1.00 61.78 81 ALA A O 1
ATOM 628 N N . GLU A 1 82 ? -11.093 7.717 11.871 1.00 68.56 82 GLU A N 1
ATOM 629 C CA . GLU A 1 82 ? -10.172 6.628 12.171 1.00 68.56 82 GLU A CA 1
ATOM 630 C C . GLU A 1 82 ? -10.544 5.376 11.368 1.00 68.56 82 GLU A C 1
ATOM 632 O O . GLU A 1 82 ? -11.726 5.095 11.120 1.00 68.56 82 GLU A O 1
ATOM 637 N N . ILE A 1 83 ? -9.550 4.578 10.973 1.00 73.88 83 ILE A N 1
ATOM 638 C CA . ILE A 1 83 ? -9.818 3.224 10.480 1.00 73.88 83 ILE A CA 1
ATOM 639 C C . ILE A 1 83 ? -10.203 2.367 11.690 1.00 73.88 83 ILE A C 1
ATOM 641 O O . ILE A 1 83 ? -9.376 1.717 12.321 1.00 73.88 83 ILE A O 1
ATOM 645 N N . GLY A 1 84 ? -11.487 2.404 12.037 1.00 77.50 84 GLY A N 1
ATOM 646 C CA . GLY A 1 84 ? -12.066 1.519 13.036 1.00 77.50 84 GLY A CA 1
ATOM 647 C C . GLY A 1 84 ? -12.194 0.083 12.524 1.00 77.50 84 GLY A C 1
ATOM 648 O O . GLY A 1 84 ? -12.013 -0.210 11.338 1.00 77.50 84 GLY A O 1
ATOM 649 N N . ARG A 1 85 ? -12.597 -0.811 13.429 1.00 80.44 85 ARG A N 1
ATOM 650 C CA . ARG A 1 85 ? -12.745 -2.253 13.180 1.00 80.44 85 ARG A CA 1
ATOM 651 C C . ARG A 1 85 ? -13.589 -2.552 11.933 1.00 80.44 85 ARG A C 1
ATOM 653 O O . ARG A 1 85 ? -13.170 -3.338 11.100 1.00 80.44 85 ARG A O 1
ATOM 660 N N . THR A 1 86 ? -14.704 -1.843 11.744 1.00 82.38 86 THR A N 1
ATOM 661 C CA . THR A 1 86 ? -15.614 -2.027 10.600 1.00 82.38 86 THR A CA 1
ATOM 662 C C . THR A 1 86 ? -14.956 -1.716 9.254 1.00 82.38 86 THR A C 1
ATOM 664 O O . THR A 1 86 ? -15.047 -2.511 8.325 1.00 82.38 86 THR A O 1
ATOM 667 N N . ARG A 1 87 ? -14.250 -0.581 9.145 1.00 85.25 87 ARG A N 1
ATOM 668 C CA . ARG A 1 87 ? -13.564 -0.165 7.905 1.00 85.25 87 ARG A CA 1
ATOM 669 C C . ARG A 1 87 ? -12.394 -1.093 7.586 1.00 85.25 87 ARG A C 1
ATOM 671 O O . ARG A 1 87 ? -12.219 -1.479 6.434 1.00 85.25 87 ARG A O 1
ATOM 678 N N . GLY A 1 88 ? -11.650 -1.498 8.619 1.00 84.38 88 GLY A N 1
ATOM 679 C CA . GLY A 1 88 ? -10.581 -2.487 8.505 1.00 84.38 88 GLY A CA 1
ATOM 680 C C . GLY A 1 88 ? -11.088 -3.855 8.041 1.00 84.38 88 GLY A C 1
ATOM 681 O O . GLY A 1 88 ? -10.494 -4.444 7.146 1.00 84.38 88 GLY A O 1
ATOM 682 N N . THR A 1 89 ? -12.218 -4.337 8.574 1.00 87.88 89 THR A N 1
ATOM 683 C CA . THR A 1 89 ? -12.827 -5.601 8.132 1.00 87.88 89 THR A CA 1
ATOM 684 C C . THR A 1 89 ? -13.249 -5.546 6.668 1.00 87.88 89 THR A C 1
ATOM 686 O O . THR A 1 89 ? -13.004 -6.505 5.944 1.00 87.88 89 THR A O 1
ATOM 689 N N . ILE A 1 90 ? -13.824 -4.433 6.204 1.00 90.44 90 ILE A N 1
ATOM 690 C CA . ILE A 1 90 ? -14.195 -4.280 4.790 1.00 90.44 90 ILE A CA 1
ATOM 691 C C . ILE A 1 90 ? -12.948 -4.337 3.890 1.00 90.44 90 ILE A C 1
ATOM 693 O O . ILE A 1 90 ? -12.949 -5.066 2.901 1.00 90.44 90 ILE A O 1
ATOM 697 N N . LEU A 1 91 ? -11.874 -3.621 4.244 1.00 87.75 91 LEU A N 1
ATOM 698 C CA . LEU A 1 91 ? -10.605 -3.662 3.501 1.00 87.75 91 LEU A CA 1
ATOM 699 C C . LEU A 1 91 ? -9.991 -5.071 3.490 1.00 87.75 91 LEU A C 1
ATOM 701 O O . LEU A 1 91 ? -9.477 -5.513 2.466 1.00 87.75 91 LEU A O 1
ATOM 705 N N . LEU A 1 92 ? -10.078 -5.795 4.607 1.00 88.75 92 LEU A N 1
ATOM 706 C CA . LEU A 1 92 ? -9.566 -7.158 4.725 1.00 88.75 92 LEU A CA 1
ATOM 707 C C . LEU A 1 92 ? -10.381 -8.144 3.877 1.00 88.75 92 LEU A C 1
ATOM 709 O O . LEU A 1 92 ? -9.802 -8.971 3.178 1.00 88.75 92 LEU A O 1
ATOM 713 N N . LEU A 1 93 ? -11.712 -8.033 3.876 1.00 92.75 93 LEU A N 1
ATOM 714 C CA . LEU A 1 93 ? -12.574 -8.832 3.001 1.00 92.75 93 LEU A CA 1
ATOM 715 C C . LEU A 1 93 ? -12.296 -8.545 1.524 1.00 92.75 93 LEU A C 1
ATOM 717 O O . LEU A 1 93 ? -12.218 -9.479 0.730 1.00 92.75 93 LEU A O 1
ATOM 721 N N . PHE A 1 94 ? -12.091 -7.276 1.166 1.00 91.38 94 PHE A N 1
ATOM 722 C CA . PHE A 1 94 ? -11.687 -6.903 -0.186 1.00 91.38 94 PHE A CA 1
ATOM 723 C C . PHE A 1 94 ? -10.335 -7.526 -0.562 1.00 91.38 94 PHE A C 1
ATOM 725 O O . PHE A 1 94 ? -10.201 -8.085 -1.645 1.00 91.38 94 PHE A O 1
ATOM 732 N N . TYR A 1 95 ? -9.355 -7.520 0.345 1.00 88.19 95 TYR A N 1
ATOM 733 C CA . TYR A 1 95 ? -8.068 -8.183 0.125 1.00 88.19 95 TYR A CA 1
ATOM 734 C C . TYR A 1 95 ? -8.209 -9.698 -0.095 1.00 88.19 95 TYR A C 1
ATOM 736 O O . TYR A 1 95 ? -7.634 -10.233 -1.041 1.00 88.19 95 TYR A O 1
ATOM 744 N N . ILE A 1 96 ? -9.017 -10.386 0.721 1.00 90.69 96 ILE A N 1
ATOM 745 C CA . ILE A 1 96 ? -9.307 -11.818 0.534 1.00 90.69 96 ILE A CA 1
ATOM 746 C C . ILE A 1 96 ? -9.973 -12.059 -0.825 1.00 90.69 96 ILE A C 1
ATOM 748 O O . ILE A 1 96 ? -9.589 -12.984 -1.537 1.00 90.69 96 ILE A O 1
ATOM 752 N N . PHE A 1 97 ? -10.938 -11.219 -1.205 1.00 90.56 97 PHE A N 1
ATOM 753 C CA . PHE A 1 97 ? -11.600 -11.298 -2.505 1.00 90.56 97 PHE A CA 1
ATOM 754 C C . PHE A 1 97 ? -10.607 -11.140 -3.662 1.00 90.56 97 PHE A C 1
ATOM 756 O O . PHE A 1 97 ? -10.643 -11.928 -4.604 1.00 90.56 97 PHE A O 1
ATOM 763 N N . VAL A 1 98 ? -9.683 -10.180 -3.573 1.00 87.81 98 VAL A N 1
ATOM 764 C CA . VAL A 1 98 ? -8.626 -9.979 -4.575 1.00 87.81 98 VAL A CA 1
ATOM 765 C C . VAL A 1 98 ? -7.710 -11.199 -4.665 1.00 87.81 98 VAL A C 1
ATOM 767 O O . VAL A 1 98 ? -7.454 -11.670 -5.771 1.00 87.81 98 VAL A O 1
ATOM 770 N N . ILE A 1 99 ? -7.261 -11.759 -3.534 1.00 87.94 99 ILE A N 1
ATOM 771 C CA . ILE A 1 99 ? -6.453 -12.991 -3.532 1.00 87.94 99 ILE A CA 1
ATOM 772 C C . ILE A 1 99 ? -7.214 -14.130 -4.194 1.00 87.94 99 ILE A C 1
ATOM 774 O O . ILE A 1 99 ? -6.643 -14.839 -5.012 1.00 87.94 99 ILE A O 1
ATOM 778 N N . PHE A 1 100 ? -8.484 -14.318 -3.844 1.00 88.62 100 PHE A N 1
ATOM 779 C CA . PHE A 1 100 ? -9.292 -15.387 -4.410 1.00 88.62 100 PHE A CA 1
ATOM 780 C C . PHE A 1 100 ? -9.460 -15.213 -5.921 1.00 88.62 100 PHE A C 1
ATOM 782 O O . PHE A 1 100 ? -9.267 -16.161 -6.667 1.00 88.62 100 PHE A O 1
ATOM 789 N N . LEU A 1 101 ? -9.738 -13.995 -6.384 1.00 86.50 101 LEU A N 1
ATOM 790 C CA . LEU A 1 101 ? -9.898 -13.673 -7.801 1.00 86.50 101 LEU A CA 1
ATOM 791 C C . LEU A 1 101 ? -8.607 -13.893 -8.612 1.00 86.50 101 LEU A C 1
ATOM 793 O O . LEU A 1 101 ? -8.671 -14.335 -9.758 1.00 86.50 101 LEU A O 1
ATOM 797 N N . ILE A 1 102 ? -7.447 -13.593 -8.023 1.00 82.31 102 ILE A N 1
ATOM 798 C CA . ILE A 1 102 ? -6.135 -13.814 -8.647 1.00 82.31 102 ILE A CA 1
ATOM 799 C C . ILE A 1 102 ? -5.730 -15.295 -8.571 1.00 82.31 102 ILE A C 1
ATOM 801 O O . ILE A 1 102 ? -5.190 -15.819 -9.538 1.00 82.31 102 ILE A O 1
ATOM 805 N N . GLY A 1 103 ? -5.999 -15.963 -7.446 1.00 73.75 103 GLY A N 1
ATOM 806 C CA . GLY A 1 103 ? -5.607 -17.345 -7.156 1.00 73.75 103 GLY A CA 1
ATOM 807 C C . GLY A 1 103 ? -6.544 -18.423 -7.704 1.00 73.75 103 GLY A C 1
ATOM 808 O O . GLY A 1 103 ? -6.160 -19.587 -7.734 1.00 73.75 103 GLY A O 1
ATOM 809 N N . LEU A 1 104 ? -7.746 -18.074 -8.178 1.00 62.91 104 LEU A N 1
ATOM 810 C CA . LEU A 1 104 ? -8.614 -18.991 -8.935 1.00 62.91 104 LEU A CA 1
ATOM 811 C C . LEU A 1 104 ? -8.094 -19.275 -10.361 1.00 62.91 104 LEU A C 1
ATOM 813 O O . LEU A 1 104 ? -8.832 -19.798 -11.198 1.00 62.91 104 LEU A O 1
ATOM 817 N N . LYS A 1 105 ? -6.858 -18.876 -10.657 1.00 51.38 105 LYS A N 1
ATOM 818 C CA . LYS A 1 105 ? -6.235 -18.852 -11.976 1.00 51.38 105 LYS A CA 1
ATOM 819 C C . LYS A 1 105 ? -4.836 -19.440 -11.903 1.00 51.38 105 LYS A C 1
ATOM 821 O O . LYS A 1 105 ? -4.460 -20.090 -12.901 1.00 51.38 105 LYS A O 1
#

Radius of gyration: 15.39 Å; chains: 1; bounding box: 33×34×41 Å

Secondary structure (DSSP, 8-state):
-HHHHHHHHHHHHHHHHHHTT-HHHHHHHHHHHHHHIIIIIIHHHHHHS-----HHIIIIIHHHHHHHHHHHHHHH-STT----HHHHHHHHHHHHHHHHHHHT-

Sequence (105 aa):
MVALGTSLPELAASVSASLKKNNALCVGNVIGSNLFNLSLIGGTSAAFYPFQVNPKFFWLEFPLLIFATLMLYFFLWKTQAEIGRTRGTILLLFYIFVIFLIGLK